Protein AF-A0A1C2I5I5-F1 (afdb_monomer_lite)

Structure (mmCIF, N/CA/C/O backbone):
data_AF-A0A1C2I5I5-F1
#
_entry.id   AF-A0A1C2I5I5-F1
#
loop_
_atom_site.group_PDB
_atom_site.id
_atom_site.type_symbol
_atom_site.label_atom_id
_atom_site.label_alt_id
_atom_site.label_comp_id
_atom_site.label_asym_id
_atom_site.label_entity_id
_atom_site.label_seq_id
_atom_site.pdbx_PDB_ins_code
_atom_site.Cartn_x
_atom_site.Cartn_y
_atom_site.Cartn_z
_atom_site.occupancy
_atom_site.B_iso_or_equiv
_atom_site.auth_seq_id
_atom_site.auth_comp_id
_atom_site.auth_asym_id
_atom_site.auth_atom_id
_atom_site.pdbx_PDB_model_num
ATOM 1 N N . MET A 1 1 ? 20.530 3.370 34.177 1.00 40.28 1 MET A N 1
ATOM 2 C CA . MET A 1 1 ? 20.500 2.278 33.172 1.00 40.28 1 MET A CA 1
ATOM 3 C C . MET A 1 1 ? 19.070 2.187 32.644 1.00 40.28 1 MET A C 1
ATOM 5 O O . MET A 1 1 ? 18.183 2.399 33.453 1.00 40.28 1 MET A O 1
ATOM 9 N N . TRP A 1 2 ? 18.766 1.949 31.364 1.00 39.47 2 TRP A N 1
ATOM 10 C CA . TRP A 1 2 ? 19.606 1.721 30.169 1.00 39.47 2 TRP A CA 1
ATOM 11 C C . TRP A 1 2 ? 19.583 2.909 29.179 1.00 39.47 2 TRP A C 1
ATOM 13 O O . TRP A 1 2 ? 18.855 3.876 29.378 1.00 39.47 2 TRP A O 1
ATOM 23 N N . LYS A 1 3 ? 20.392 2.832 28.110 1.00 45.34 3 LYS A N 1
ATOM 24 C CA . LYS A 1 3 ? 20.327 3.722 26.935 1.00 45.34 3 LYS A CA 1
ATOM 25 C C . LYS A 1 3 ? 19.610 2.999 25.791 1.00 45.34 3 LYS A C 1
ATOM 27 O O . LYS A 1 3 ? 20.049 1.915 25.419 1.00 45.34 3 LYS A O 1
ATOM 32 N N . TRP A 1 4 ? 18.609 3.624 25.178 1.00 47.00 4 TRP A N 1
ATOM 33 C CA . TRP A 1 4 ? 18.089 3.199 23.873 1.00 47.00 4 TRP A CA 1
ATOM 34 C C . TRP A 1 4 ? 18.791 4.001 22.771 1.00 47.00 4 TRP A C 1
ATOM 36 O O . TRP A 1 4 ? 18.894 5.223 22.867 1.00 47.00 4 TRP A O 1
ATOM 46 N N . LYS A 1 5 ? 19.324 3.321 21.749 1.00 49.09 5 LYS A N 1
ATOM 47 C CA . LYS A 1 5 ? 19.959 3.968 20.591 1.00 49.09 5 LYS A CA 1
ATOM 48 C C . LYS A 1 5 ? 18.908 4.215 19.511 1.00 49.09 5 LYS A C 1
ATOM 50 O O . LYS A 1 5 ? 18.275 3.266 19.062 1.00 49.09 5 LYS A O 1
ATOM 55 N N . VAL A 1 6 ? 18.778 5.458 19.055 1.00 50.09 6 VAL A N 1
ATOM 56 C CA . VAL A 1 6 ? 18.084 5.762 17.796 1.00 50.09 6 VAL A CA 1
ATOM 57 C C . VAL A 1 6 ? 19.031 5.419 16.646 1.00 50.09 6 VAL A C 1
ATOM 59 O O . VAL A 1 6 ? 20.170 5.881 16.634 1.00 50.09 6 VAL A O 1
ATOM 62 N N . ILE A 1 7 ? 18.571 4.607 15.694 1.00 47.59 7 ILE A N 1
ATOM 63 C CA . ILE A 1 7 ? 19.287 4.314 14.447 1.00 47.59 7 ILE A CA 1
ATOM 64 C C . ILE A 1 7 ? 18.493 4.974 13.321 1.00 47.59 7 ILE A C 1
ATOM 66 O O . ILE A 1 7 ? 17.435 4.484 12.934 1.00 47.59 7 ILE A O 1
ATOM 70 N N . LEU A 1 8 ? 18.981 6.115 12.831 1.00 47.28 8 LEU A N 1
ATOM 71 C CA . LEU A 1 8 ? 18.338 6.864 11.753 1.00 47.28 8 LEU A CA 1
ATOM 72 C C . LEU A 1 8 ? 18.899 6.401 10.399 1.00 47.2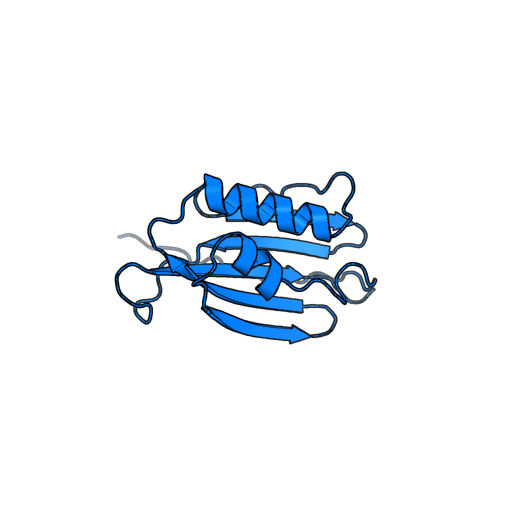8 8 LEU A C 1
ATOM 74 O O . LEU A 1 8 ? 19.919 6.903 9.932 1.00 47.28 8 LEU A O 1
ATOM 78 N N . GLY A 1 9 ? 18.259 5.399 9.796 1.00 37.41 9 GLY A N 1
ATOM 79 C CA . GLY A 1 9 ? 18.653 4.866 8.491 1.00 37.41 9 GLY A CA 1
ATOM 80 C C . GLY A 1 9 ? 18.223 5.778 7.341 1.00 37.41 9 GLY A C 1
ATOM 81 O O . GLY A 1 9 ? 17.103 5.657 6.854 1.00 37.41 9 GLY A O 1
ATOM 82 N N . VAL A 1 10 ? 19.108 6.670 6.888 1.00 42.75 10 VAL A N 1
ATOM 83 C CA . VAL A 1 10 ? 18.872 7.509 5.698 1.00 42.75 10 VAL A CA 1
ATOM 84 C C . VAL A 1 10 ? 19.311 6.750 4.443 1.00 42.75 10 VAL A C 1
ATOM 86 O O . VAL A 1 10 ? 20.469 6.809 4.035 1.00 42.75 10 VAL A O 1
ATOM 89 N N . GLY A 1 11 ? 18.382 6.007 3.841 1.00 38.28 11 GLY A N 1
ATOM 90 C CA . GLY A 1 11 ? 18.587 5.349 2.550 1.00 38.28 11 GLY A CA 1
ATOM 91 C C . GLY A 1 11 ? 18.282 6.293 1.388 1.00 38.28 11 GLY A C 1
ATOM 92 O O . GLY A 1 11 ? 17.117 6.550 1.102 1.00 38.28 11 GLY A O 1
ATOM 93 N N . VAL A 1 12 ? 19.315 6.785 0.699 1.00 41.47 12 VAL A N 1
ATOM 94 C CA . VAL A 1 12 ? 19.160 7.507 -0.574 1.00 41.47 12 VAL A CA 1
ATOM 95 C C . VAL A 1 12 ? 19.212 6.491 -1.712 1.00 41.47 12 VAL A C 1
ATOM 97 O O . VAL A 1 12 ? 20.242 5.850 -1.912 1.00 41.47 12 VAL A O 1
ATOM 100 N N . PHE A 1 13 ? 18.117 6.350 -2.459 1.00 40.75 13 PHE A N 1
ATOM 101 C CA . PHE A 1 13 ? 18.043 5.479 -3.633 1.00 40.75 13 PHE A CA 1
ATOM 102 C C . PHE A 1 13 ? 17.873 6.300 -4.912 1.00 40.75 13 PHE A C 1
ATOM 104 O O . PHE A 1 13 ? 16.932 7.080 -5.036 1.00 40.75 13 PHE A O 1
ATOM 111 N N . LEU A 1 14 ? 18.781 6.084 -5.868 1.00 39.56 14 LEU A N 1
ATOM 112 C CA . LEU A 1 14 ? 18.658 6.550 -7.247 1.00 39.56 14 LEU A CA 1
ATOM 113 C C . LEU A 1 14 ? 18.147 5.382 -8.108 1.00 39.56 14 LEU A C 1
ATOM 115 O O . LEU A 1 14 ? 18.782 4.338 -8.227 1.00 39.56 14 LEU A O 1
ATOM 119 N N . LEU A 1 15 ? 16.934 5.584 -8.604 1.00 44.91 15 LEU A N 1
ATOM 120 C CA . LEU A 1 15 ? 15.972 4.760 -9.357 1.00 44.91 15 LEU A CA 1
ATOM 121 C C . LEU A 1 15 ? 15.120 5.827 -10.081 1.00 44.91 15 LEU A C 1
ATOM 123 O O . LEU A 1 15 ? 15.075 6.930 -9.537 1.00 44.91 15 LEU A O 1
ATOM 127 N N . GLY A 1 16 ? 14.363 5.679 -11.181 1.00 40.84 16 GLY A N 1
ATOM 128 C CA . GLY A 1 16 ? 13.819 4.569 -11.973 1.00 40.84 16 GLY A CA 1
ATOM 129 C C . GLY A 1 16 ? 12.436 4.957 -12.582 1.00 40.84 16 GLY A C 1
ATOM 130 O O . GLY A 1 16 ? 11.426 4.462 -12.087 1.00 40.84 16 GLY A O 1
ATOM 131 N N . THR A 1 17 ? 12.354 5.877 -13.574 1.00 45.62 17 THR A N 1
ATOM 132 C CA . THR A 1 17 ? 11.068 6.400 -14.136 1.00 45.62 17 THR A CA 1
ATOM 133 C C . THR A 1 17 ? 10.513 5.510 -15.233 1.00 45.62 17 THR A C 1
ATOM 135 O O . THR A 1 17 ? 11.046 5.505 -16.340 1.00 45.62 17 THR A O 1
ATOM 138 N N . ASP A 1 18 ? 9.387 4.841 -14.978 1.00 45.34 18 ASP A N 1
ATOM 139 C CA . ASP A 1 18 ? 8.603 4.199 -16.035 1.00 45.34 18 ASP A CA 1
ATOM 140 C C . ASP A 1 18 ? 7.176 3.840 -15.567 1.00 45.34 18 ASP A C 1
ATOM 142 O O . ASP A 1 18 ? 6.977 2.852 -14.866 1.00 45.34 18 ASP A O 1
ATOM 146 N N . LEU A 1 19 ? 6.218 4.695 -15.948 1.00 45.16 19 LEU A N 1
ATOM 147 C CA . LEU A 1 19 ? 4.769 4.549 -16.230 1.00 45.16 19 LEU A CA 1
ATOM 148 C C . LEU A 1 19 ? 3.858 3.454 -15.609 1.00 45.16 19 LEU A C 1
ATOM 150 O O . LEU A 1 19 ? 2.641 3.621 -15.682 1.00 45.16 19 LEU A O 1
ATOM 154 N N . ALA A 1 20 ? 4.339 2.388 -14.970 1.00 49.06 20 ALA A N 1
ATOM 155 C CA . ALA A 1 20 ? 3.536 1.252 -14.491 1.00 49.06 20 ALA A CA 1
ATOM 156 C C . ALA A 1 20 ? 2.485 1.585 -13.402 1.00 49.06 20 ALA A C 1
ATOM 158 O O . ALA A 1 20 ? 1.650 0.740 -13.087 1.00 49.06 20 ALA A O 1
ATOM 159 N N . PHE A 1 21 ? 2.511 2.796 -12.831 1.00 55.09 21 PHE A N 1
ATOM 160 C CA . PHE A 1 21 ? 1.603 3.246 -11.761 1.00 55.09 21 PHE A CA 1
ATOM 161 C C . PHE A 1 21 ? 0.876 4.566 -12.036 1.00 55.09 21 PHE A C 1
ATOM 163 O O . PHE A 1 21 ? 0.087 5.010 -11.201 1.00 55.09 21 PHE A O 1
ATOM 170 N N . ALA A 1 22 ? 1.071 5.181 -13.206 1.00 52.66 22 ALA A N 1
ATOM 171 C CA . ALA A 1 22 ? 0.495 6.492 -13.535 1.00 52.66 22 ALA A CA 1
ATOM 172 C C . ALA A 1 22 ? -1.051 6.503 -13.672 1.00 52.66 22 ALA A C 1
ATOM 174 O O . ALA A 1 22 ? -1.630 7.520 -14.039 1.00 52.66 22 ALA A O 1
ATOM 175 N N . GLY A 1 23 ? -1.720 5.384 -13.367 1.00 58.41 23 GLY A N 1
ATOM 176 C CA . GLY A 1 23 ? -3.176 5.240 -13.314 1.00 58.41 23 GLY A CA 1
ATOM 177 C C . GLY A 1 23 ? -3.668 4.205 -12.292 1.00 58.41 23 GLY A C 1
ATOM 178 O O . GLY A 1 23 ? -4.741 3.634 -12.485 1.00 58.41 23 GLY A O 1
ATOM 179 N N . LEU A 1 24 ? -2.899 3.907 -11.233 1.00 73.00 24 LEU A N 1
ATOM 180 C CA . LEU A 1 24 ? -3.365 3.012 -10.167 1.00 73.00 24 LEU A CA 1
ATOM 181 C C . LEU A 1 24 ? -4.253 3.779 -9.174 1.00 73.00 24 LEU A C 1
ATOM 183 O O . LEU A 1 24 ? -3.750 4.468 -8.291 1.00 73.00 24 LEU A O 1
ATOM 187 N N . ASP A 1 25 ? -5.574 3.619 -9.278 1.00 84.56 25 ASP A N 1
ATOM 188 C CA . ASP A 1 25 ? -6.534 4.163 -8.305 1.00 84.56 25 ASP A CA 1
ATOM 189 C C . ASP A 1 25 ? -6.479 3.370 -6.981 1.00 84.56 25 ASP A C 1
ATOM 191 O O . ASP A 1 25 ? -7.288 2.478 -6.700 1.00 84.56 25 ASP A O 1
ATOM 195 N N . ILE A 1 26 ? -5.451 3.666 -6.179 1.00 87.19 26 ILE A N 1
ATOM 196 C CA . ILE A 1 26 ? -5.241 3.086 -4.849 1.00 87.19 26 ILE A CA 1
ATOM 197 C C . ILE A 1 26 ? -6.469 3.322 -3.944 1.00 87.19 26 ILE A C 1
ATOM 199 O O . ILE A 1 26 ? -6.904 2.345 -3.326 1.00 87.19 26 ILE A O 1
ATOM 203 N N . PRO A 1 27 ? -7.082 4.527 -3.875 1.00 89.12 27 PRO A N 1
ATOM 204 C CA . PRO A 1 27 ? -8.332 4.741 -3.145 1.00 89.12 27 PRO A CA 1
ATOM 205 C C . PRO A 1 27 ? -9.450 3.760 -3.519 1.00 89.12 27 PRO A C 1
ATOM 207 O O . PRO A 1 27 ? -9.928 3.040 -2.640 1.00 89.12 27 PRO A O 1
ATOM 210 N N . GLN A 1 28 ? -9.810 3.651 -4.802 1.00 89.50 28 GLN A N 1
ATOM 211 C CA . GLN A 1 28 ? -10.867 2.744 -5.259 1.00 89.50 28 GLN A CA 1
ATOM 212 C C . GLN A 1 28 ? -10.544 1.283 -4.926 1.00 89.50 28 GLN A C 1
ATOM 214 O O . GLN A 1 28 ? -11.416 0.554 -4.448 1.00 89.50 28 GLN A O 1
ATOM 219 N N . ILE A 1 29 ? -9.296 0.840 -5.131 1.00 90.31 29 ILE A N 1
ATOM 220 C CA . ILE A 1 29 ? -8.886 -0.539 -4.821 1.00 90.31 29 ILE A CA 1
ATOM 221 C C . ILE A 1 29 ? -9.035 -0.825 -3.321 1.00 90.31 29 ILE A C 1
ATOM 223 O O . ILE A 1 29 ? -9.579 -1.875 -2.958 1.00 90.31 29 ILE A O 1
ATOM 227 N N . VAL A 1 30 ? -8.632 0.114 -2.457 1.00 90.69 30 VAL A N 1
ATOM 228 C CA . VAL A 1 30 ? -8.801 0.015 -0.998 1.00 90.69 30 VAL A CA 1
ATOM 229 C C . VAL A 1 30 ? -10.281 -0.013 -0.608 1.00 90.69 30 VAL A C 1
ATOM 231 O O . VAL A 1 30 ? -10.665 -0.853 0.209 1.00 90.69 30 VAL A O 1
ATOM 234 N N . HIS A 1 31 ? -11.142 0.792 -1.241 1.00 91.88 31 HIS A N 1
ATOM 235 C CA . HIS A 1 31 ? -12.596 0.748 -1.015 1.00 91.88 31 HIS A CA 1
ATOM 236 C C . HIS A 1 31 ? -13.230 -0.604 -1.361 1.00 91.88 31 HIS A C 1
ATOM 238 O O . HIS A 1 31 ? -14.195 -0.996 -0.709 1.00 91.88 31 HIS A O 1
ATOM 244 N N . THR A 1 32 ? -12.661 -1.386 -2.289 1.00 91.81 32 THR A N 1
ATOM 245 C CA . THR A 1 32 ? -13.152 -2.757 -2.559 1.00 91.81 32 THR A CA 1
ATOM 246 C C . THR A 1 32 ? -12.868 -3.772 -1.437 1.00 91.81 32 THR A C 1
ATOM 248 O O . THR A 1 32 ? -13.277 -4.929 -1.549 1.00 91.81 32 THR A O 1
ATOM 251 N N . VAL A 1 33 ? -12.120 -3.395 -0.394 1.00 91.25 33 VAL A N 1
ATOM 252 C CA . VAL A 1 33 ? -11.831 -4.227 0.795 1.00 91.25 33 VAL A CA 1
ATOM 253 C C . VAL A 1 33 ? -12.331 -3.553 2.072 1.00 91.25 33 VAL A C 1
ATOM 255 O O . VAL A 1 33 ? -12.831 -4.222 2.973 1.00 91.25 33 VAL A O 1
ATOM 258 N N . PHE A 1 34 ? -12.246 -2.225 2.131 1.00 91.25 34 PHE A N 1
ATOM 259 C CA . PHE A 1 34 ? -12.673 -1.404 3.255 1.00 91.25 34 PHE A CA 1
ATOM 260 C C . PHE A 1 34 ? -13.593 -0.272 2.748 1.00 91.25 34 PHE A C 1
ATOM 262 O O . PHE A 1 34 ? -13.120 0.850 2.566 1.00 91.25 34 PHE A O 1
ATOM 269 N N . PRO A 1 35 ? -14.897 -0.522 2.514 1.00 88.19 35 PRO A N 1
ATOM 270 C CA . PRO A 1 35 ? -15.805 0.478 1.938 1.00 88.19 35 PRO A CA 1
ATOM 271 C C . PRO A 1 35 ? -15.875 1.789 2.738 1.00 88.19 35 PRO A C 1
ATOM 273 O O . PRO A 1 35 ? -15.886 2.869 2.158 1.00 88.19 35 PRO A O 1
ATOM 276 N N . ASP A 1 36 ? -15.823 1.707 4.072 1.00 86.81 36 ASP A N 1
ATOM 277 C CA . ASP A 1 36 ? -15.831 2.871 4.975 1.00 86.81 36 ASP A CA 1
ATOM 278 C C . ASP A 1 36 ? -14.459 3.561 5.143 1.00 86.81 36 ASP A C 1
ATOM 280 O O . ASP A 1 36 ? -14.301 4.426 6.016 1.00 86.81 36 ASP A O 1
ATOM 284 N N . ALA A 1 37 ? -13.427 3.153 4.393 1.00 87.81 37 ALA A N 1
ATOM 285 C CA . ALA A 1 37 ? -12.088 3.714 4.532 1.00 87.81 37 ALA A CA 1
ATOM 286 C C . ALA A 1 37 ? -12.045 5.165 4.048 1.00 87.81 37 ALA A C 1
ATOM 288 O O . ALA A 1 37 ? -12.253 5.466 2.872 1.00 87.81 37 ALA A O 1
ATOM 289 N N . LYS A 1 38 ? -11.705 6.089 4.948 1.00 85.12 38 LYS A N 1
ATOM 290 C CA . LYS A 1 38 ? -11.455 7.480 4.561 1.00 85.12 38 LYS A CA 1
ATOM 291 C C . LYS A 1 38 ? -10.003 7.626 4.134 1.00 85.12 38 LYS A C 1
ATOM 293 O O . LYS A 1 38 ? -9.116 7.523 4.978 1.00 85.12 38 LYS A O 1
ATOM 298 N N . ALA A 1 39 ? -9.804 7.840 2.836 1.00 85.69 39 ALA A N 1
ATOM 299 C CA . ALA A 1 39 ? -8.514 8.160 2.244 1.00 85.69 39 ALA A CA 1
ATOM 300 C C . ALA A 1 39 ? -8.069 9.575 2.643 1.00 85.69 39 ALA A C 1
ATOM 302 O O . ALA A 1 39 ? -8.875 10.509 2.688 1.00 85.69 39 ALA A O 1
ATOM 303 N N . ARG A 1 40 ? -6.773 9.730 2.886 1.00 83.69 40 ARG A N 1
ATOM 304 C CA . ARG A 1 40 ? -6.058 10.992 3.062 1.00 83.69 40 ARG A CA 1
ATOM 305 C C . ARG A 1 40 ? -4.812 10.932 2.193 1.00 83.69 40 ARG A C 1
ATOM 307 O O . ARG A 1 40 ? -3.988 10.037 2.366 1.00 83.69 40 ARG A O 1
ATOM 314 N N . VAL A 1 41 ? -4.666 11.877 1.272 1.00 83.12 41 VAL A N 1
ATOM 315 C CA . VAL A 1 41 ? -3.429 12.017 0.496 1.00 83.12 41 VAL A CA 1
ATOM 316 C C . VAL A 1 41 ? -2.334 12.516 1.439 1.00 83.12 41 VAL A C 1
ATOM 318 O O . VAL A 1 41 ? -2.513 13.535 2.105 1.00 83.12 41 VAL A O 1
ATOM 321 N N . HIS A 1 42 ? -1.224 11.786 1.530 1.00 78.06 42 HIS A N 1
ATOM 322 C CA . HIS A 1 42 ? -0.042 12.187 2.299 1.00 78.06 42 HIS A CA 1
ATOM 323 C C . HIS A 1 42 ? 1.043 12.753 1.377 1.00 78.06 42 HIS A C 1
ATOM 325 O O . HIS A 1 4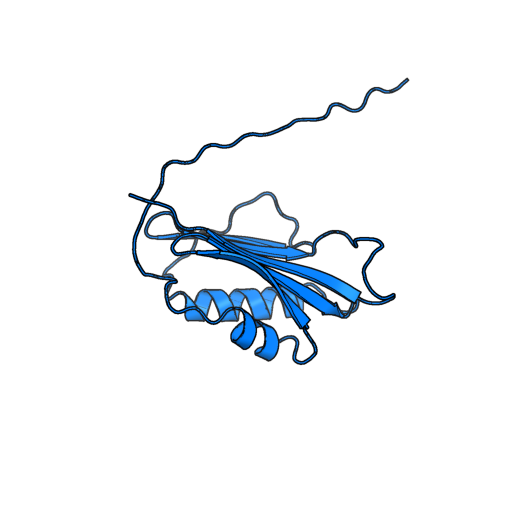2 ? 1.693 13.741 1.706 1.00 78.06 42 HIS A O 1
ATOM 331 N N . SER A 1 43 ? 1.213 12.147 0.201 1.00 75.31 43 SER A N 1
ATOM 332 C CA . SER A 1 43 ? 2.011 12.688 -0.896 1.00 75.31 43 SER A CA 1
ATOM 333 C C . SE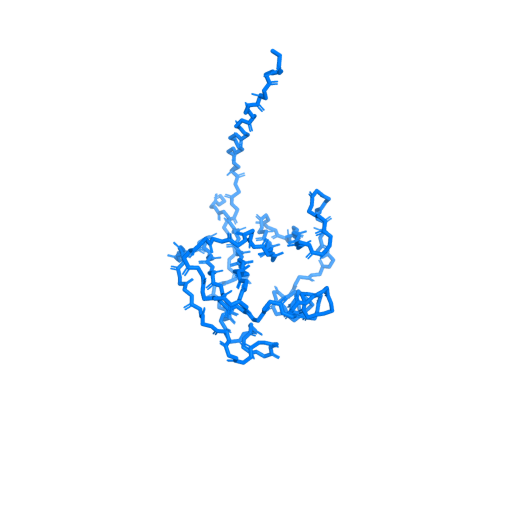R A 1 43 ? 1.469 12.158 -2.220 1.00 75.31 43 SER A C 1
ATOM 335 O O . SER A 1 43 ? 1.110 10.984 -2.310 1.00 75.31 43 SER A O 1
ATOM 337 N N . GLU A 1 44 ? 1.395 13.012 -3.233 1.00 75.69 44 GLU A N 1
ATOM 338 C CA . GLU A 1 44 ? 0.955 12.639 -4.574 1.00 75.69 44 GLU A CA 1
ATOM 339 C C . GLU A 1 44 ? 1.810 13.367 -5.609 1.00 75.69 44 GLU A C 1
ATOM 341 O O . GLU A 1 44 ? 1.928 14.593 -5.612 1.00 75.69 44 GLU A O 1
ATOM 346 N N . GLY A 1 45 ? 2.438 12.584 -6.477 1.00 72.56 45 GLY A N 1
ATOM 347 C CA . GLY A 1 45 ? 3.254 13.049 -7.581 1.00 72.56 45 GLY A CA 1
ATOM 348 C C . GLY A 1 45 ? 3.665 11.883 -8.474 1.00 72.56 45 GLY A C 1
ATOM 349 O O . GLY A 1 45 ? 3.508 10.717 -8.120 1.00 72.56 45 GLY A O 1
ATOM 350 N N . GLU A 1 46 ? 4.234 12.219 -9.629 1.00 67.00 46 GLU A N 1
ATOM 351 C CA . GLU A 1 46 ? 4.634 11.310 -10.718 1.00 67.00 46 GLU A CA 1
ATOM 352 C C . GLU A 1 46 ? 5.306 9.994 -10.267 1.00 67.00 46 GLU A C 1
ATOM 354 O O . GLU A 1 46 ? 5.080 8.953 -10.874 1.00 67.00 46 GLU A O 1
ATOM 359 N N . ASN A 1 47 ? 6.108 10.036 -9.196 1.00 74.19 47 ASN A N 1
ATOM 360 C CA . ASN A 1 47 ? 6.923 8.907 -8.728 1.00 74.19 47 ASN A CA 1
ATOM 361 C C . ASN A 1 47 ? 6.620 8.475 -7.282 1.00 74.19 47 ASN A C 1
ATOM 363 O O . ASN A 1 47 ? 7.183 7.491 -6.811 1.00 74.19 47 ASN A O 1
ATOM 367 N N . LEU A 1 48 ? 5.738 9.186 -6.574 1.00 80.81 48 LEU A N 1
ATOM 368 C CA . LEU A 1 48 ? 5.369 8.892 -5.190 1.00 80.81 48 LEU A CA 1
ATOM 369 C C . LEU A 1 48 ? 3.870 9.119 -5.006 1.00 80.81 48 LEU A C 1
ATOM 371 O O . LEU A 1 48 ? 3.384 10.245 -5.083 1.00 80.81 48 LEU A O 1
ATOM 375 N N . GLN A 1 49 ? 3.152 8.040 -4.720 1.00 83.12 49 GLN A N 1
ATOM 376 C CA . GLN A 1 49 ? 1.748 8.067 -4.330 1.00 83.12 49 GLN A CA 1
ATOM 377 C C . GLN A 1 49 ? 1.641 7.427 -2.949 1.00 83.12 49 GLN A C 1
ATOM 379 O O . GLN A 1 49 ? 1.909 6.237 -2.800 1.00 83.12 49 GLN A O 1
ATOM 384 N N . GLN A 1 50 ? 1.277 8.204 -1.935 1.00 88.25 50 GLN A N 1
ATOM 385 C CA . GLN A 1 50 ? 1.200 7.754 -0.550 1.00 88.25 50 GLN A CA 1
ATOM 386 C C . GLN A 1 50 ? -0.117 8.213 0.075 1.00 88.25 50 GLN A C 1
ATOM 388 O O . GLN A 1 50 ? -0.375 9.411 0.213 1.00 88.25 50 GLN A O 1
ATOM 393 N N . TYR A 1 51 ? -0.922 7.241 0.497 1.00 88.50 51 TYR A N 1
ATOM 394 C CA . TYR A 1 51 ? -2.259 7.440 1.044 1.00 88.50 51 TYR A CA 1
ATOM 395 C C . TYR A 1 51 ? -2.368 6.826 2.449 1.00 88.50 51 TYR A C 1
ATOM 397 O O . TYR A 1 51 ? -1.982 5.676 2.661 1.00 88.50 51 TYR A O 1
ATOM 405 N N . ASP A 1 52 ? -2.920 7.582 3.401 1.00 89.81 52 ASP A N 1
ATOM 406 C CA . ASP A 1 52 ? -3.361 7.104 4.721 1.00 89.81 52 ASP A CA 1
ATOM 407 C C . ASP A 1 52 ? -4.858 6.766 4.667 1.00 89.81 52 ASP A C 1
ATOM 409 O O . ASP A 1 52 ? -5.672 7.579 4.228 1.00 89.81 52 ASP A O 1
ATOM 413 N N . PHE A 1 53 ? -5.235 5.574 5.122 1.00 90.19 53 PHE A N 1
ATOM 414 C CA . PHE A 1 53 ? -6.616 5.107 5.169 1.00 90.19 53 PHE A CA 1
ATOM 415 C C . PHE A 1 53 ? -7.056 4.817 6.603 1.00 90.19 53 PHE A C 1
ATOM 417 O O . PHE A 1 53 ? -6.505 3.948 7.283 1.00 90.19 53 PHE A O 1
ATOM 424 N N . ILE A 1 54 ? -8.124 5.485 7.045 1.00 90.25 54 ILE A N 1
ATOM 425 C CA . ILE A 1 54 ? -8.733 5.237 8.358 1.00 90.25 54 ILE A CA 1
ATOM 426 C C . ILE A 1 54 ? -9.637 3.996 8.279 1.00 90.25 54 ILE A C 1
ATOM 428 O O . ILE A 1 54 ? -10.817 4.095 7.929 1.00 90.25 54 ILE A O 1
ATOM 432 N N . ILE A 1 55 ? -9.098 2.829 8.635 1.00 89.38 55 ILE A N 1
ATOM 433 C CA . ILE A 1 55 ? -9.788 1.528 8.568 1.00 89.38 55 ILE A CA 1
ATOM 434 C C . ILE A 1 55 ? -10.267 1.039 9.954 1.00 89.38 55 ILE A C 1
ATOM 436 O O . ILE A 1 55 ? -9.802 1.540 10.983 1.00 89.38 55 ILE A O 1
ATOM 440 N N . PRO A 1 56 ? -11.215 0.081 10.042 1.00 87.00 56 PRO A N 1
ATOM 441 C CA . PRO A 1 56 ? -11.623 -0.527 11.314 1.00 87.00 56 PRO A CA 1
ATOM 442 C C . PRO A 1 56 ? -10.456 -1.191 12.060 1.00 87.00 56 PRO A C 1
ATOM 444 O O . PRO A 1 56 ? -9.616 -1.846 11.449 1.00 87.00 56 PRO A O 1
ATOM 447 N N . ALA A 1 57 ? -10.419 -1.098 13.393 1.00 84.06 57 ALA A N 1
ATOM 448 C CA . ALA A 1 57 ? -9.392 -1.784 14.186 1.00 84.06 57 ALA A CA 1
ATOM 449 C C . ALA A 1 57 ? -9.507 -3.320 14.143 1.00 84.06 57 ALA A C 1
ATOM 451 O O . ALA A 1 57 ? -8.513 -4.004 14.381 1.00 84.06 57 ALA A O 1
ATOM 452 N N . SER A 1 58 ? -10.683 -3.845 13.786 1.00 84.38 58 SER A N 1
ATOM 453 C CA . SER A 1 58 ? -10.938 -5.261 13.499 1.00 84.38 58 SER A CA 1
ATOM 454 C C . SER A 1 58 ? -10.328 -5.759 12.183 1.00 84.38 58 SER A C 1
ATOM 456 O O . SER A 1 58 ? -10.328 -6.963 11.954 1.00 84.38 58 SER A O 1
ATOM 458 N N . ALA A 1 59 ? -9.787 -4.878 11.333 1.00 83.62 59 ALA A N 1
ATOM 459 C CA . ALA A 1 59 ? -9.005 -5.303 10.177 1.00 83.62 59 ALA A CA 1
ATOM 460 C C . ALA A 1 59 ? -7.741 -6.054 10.632 1.00 83.62 59 ALA A C 1
ATOM 462 O O . ALA A 1 59 ? -6.979 -5.553 11.475 1.00 83.62 59 ALA A O 1
ATOM 463 N N . GLY A 1 60 ? -7.537 -7.241 10.062 1.00 80.62 60 GLY A N 1
ATOM 464 C CA . GLY A 1 60 ? -6.428 -8.149 10.333 1.00 80.62 60 GLY A CA 1
ATOM 465 C C . GLY A 1 60 ? -5.754 -8.654 9.054 1.00 80.62 60 GLY A C 1
ATOM 466 O O . GLY A 1 60 ? -5.931 -8.098 7.968 1.00 80.62 60 GLY A O 1
ATOM 467 N N . GLN A 1 61 ? -4.959 -9.715 9.206 1.00 83.69 61 GLN A N 1
ATOM 468 C CA . GLN A 1 61 ? -4.063 -10.238 8.169 1.00 83.69 61 GLN A CA 1
ATOM 469 C C . GLN A 1 61 ? -4.797 -10.619 6.873 1.00 83.69 61 GLN A C 1
ATOM 471 O O . GLN A 1 61 ? -4.329 -10.269 5.795 1.00 83.69 61 GLN A O 1
ATOM 476 N N . GLU A 1 62 ? -5.977 -11.244 6.958 1.00 88.19 62 GLU A N 1
ATOM 477 C CA . GLU A 1 62 ? -6.768 -11.648 5.783 1.00 88.19 62 GLU A CA 1
ATOM 478 C C . GLU A 1 62 ? -7.160 -10.457 4.896 1.00 88.19 62 GLU A C 1
ATOM 480 O O . GLU A 1 62 ? -6.987 -10.503 3.678 1.00 88.19 62 GLU A O 1
ATOM 485 N N . GLN A 1 63 ? -7.649 -9.358 5.487 1.00 89.00 63 GLN A N 1
ATOM 486 C CA . GLN A 1 63 ? -8.051 -8.181 4.710 1.00 89.00 63 GLN A CA 1
ATOM 487 C C . GLN A 1 63 ? -6.831 -7.439 4.142 1.00 89.00 63 GLN A C 1
ATOM 489 O O . GLN A 1 63 ? -6.889 -6.940 3.018 1.00 89.00 63 GLN A O 1
ATOM 494 N N . LEU A 1 64 ? -5.707 -7.410 4.869 1.00 87.12 64 LEU A N 1
ATOM 495 C CA . LEU A 1 64 ? -4.440 -6.862 4.364 1.00 87.12 64 LEU A CA 1
ATOM 496 C C . LEU A 1 64 ? -3.882 -7.690 3.198 1.00 87.12 64 LEU A C 1
ATOM 498 O O . LEU A 1 64 ? -3.439 -7.123 2.197 1.00 87.12 64 LEU A O 1
ATOM 502 N N . GLN A 1 65 ? -3.941 -9.019 3.290 1.00 87.50 65 GLN A N 1
ATOM 503 C CA . GLN A 1 65 ? -3.505 -9.935 2.238 1.00 87.50 65 GLN A CA 1
ATOM 504 C C . GLN A 1 65 ? -4.403 -9.819 0.999 1.00 87.50 65 GLN A C 1
ATOM 506 O O . GLN A 1 65 ? -3.887 -9.685 -0.111 1.00 87.50 65 GLN A O 1
ATOM 511 N N . ALA A 1 66 ? -5.727 -9.777 1.178 1.00 90.56 66 ALA A N 1
ATOM 512 C CA . ALA A 1 66 ? -6.684 -9.576 0.091 1.00 90.56 66 ALA A CA 1
ATOM 513 C C . ALA A 1 66 ? -6.505 -8.212 -0.602 1.00 90.56 66 ALA A C 1
ATOM 515 O O . ALA A 1 66 ? -6.542 -8.135 -1.831 1.00 90.56 66 ALA A O 1
ATOM 516 N N . LEU A 1 67 ? -6.257 -7.137 0.158 1.00 91.56 67 LEU A N 1
ATOM 517 C CA . LEU A 1 67 ? -5.922 -5.830 -0.411 1.00 91.56 67 LEU A CA 1
ATOM 518 C C . LEU A 1 67 ? -4.605 -5.877 -1.195 1.00 91.56 67 LEU A C 1
ATOM 520 O O . LEU A 1 67 ? -4.551 -5.416 -2.332 1.00 91.56 67 LEU A O 1
ATOM 524 N N . THR A 1 68 ? -3.561 -6.465 -0.61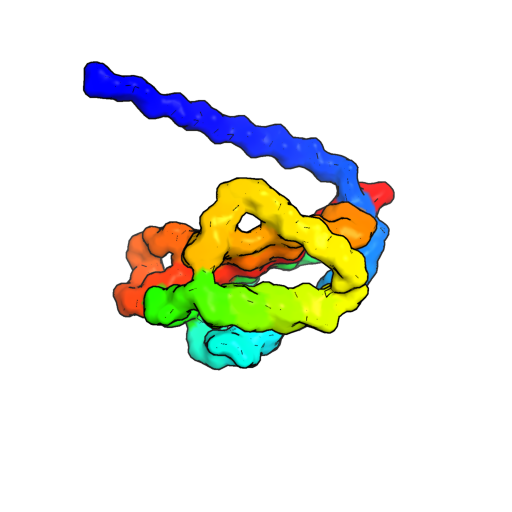3 1.00 89.75 68 THR A N 1
ATOM 525 C CA . THR A 1 68 ? -2.247 -6.607 -1.256 1.00 89.75 68 THR A CA 1
ATOM 526 C C . THR A 1 68 ? -2.362 -7.365 -2.577 1.00 89.75 68 THR A C 1
ATOM 528 O O . THR A 1 68 ? -1.853 -6.901 -3.593 1.00 89.75 68 THR A O 1
ATOM 531 N N . GLN A 1 69 ? -3.075 -8.494 -2.597 1.00 89.25 69 GLN A N 1
ATOM 532 C CA . GLN A 1 69 ? -3.309 -9.274 -3.814 1.00 89.25 69 GLN A CA 1
ATOM 533 C C . GLN A 1 69 ? -4.068 -8.468 -4.876 1.00 89.25 69 GLN A C 1
ATOM 535 O O . GLN A 1 69 ? -3.685 -8.503 -6.043 1.00 89.25 69 GLN A O 1
ATOM 540 N N . LYS A 1 70 ? -5.094 -7.696 -4.490 1.00 90.50 70 LYS A N 1
ATOM 541 C CA . LYS A 1 70 ? -5.822 -6.811 -5.416 1.00 90.50 70 LYS A CA 1
ATOM 542 C C . LYS A 1 70 ? -4.953 -5.686 -5.975 1.00 90.50 70 LYS A C 1
ATOM 544 O O . LYS A 1 70 ? -5.062 -5.395 -7.163 1.00 90.50 70 LYS A O 1
ATOM 549 N N . LEU A 1 71 ? -4.097 -5.076 -5.152 1.00 88.88 71 LEU A N 1
ATOM 550 C CA . LEU A 1 71 ? -3.139 -4.065 -5.602 1.00 88.88 71 LEU A CA 1
ATOM 551 C C . LEU A 1 71 ? -2.155 -4.686 -6.602 1.00 88.88 71 LEU A C 1
ATOM 553 O O . LEU A 1 71 ? -2.101 -4.229 -7.737 1.00 88.88 71 LEU A O 1
ATOM 557 N N . LEU A 1 72 ? -1.472 -5.780 -6.245 1.00 87.12 72 LEU A N 1
ATOM 558 C CA . LEU A 1 72 ? -0.520 -6.485 -7.121 1.00 87.12 72 LEU A CA 1
ATOM 559 C C . LEU A 1 72 ? -1.153 -6.980 -8.436 1.00 87.12 72 LEU A C 1
ATOM 561 O O . LEU A 1 72 ? -0.534 -6.892 -9.493 1.00 87.12 72 LEU A O 1
ATOM 565 N N . ALA A 1 73 ? -2.406 -7.443 -8.410 1.00 86.75 73 ALA A N 1
ATOM 566 C CA 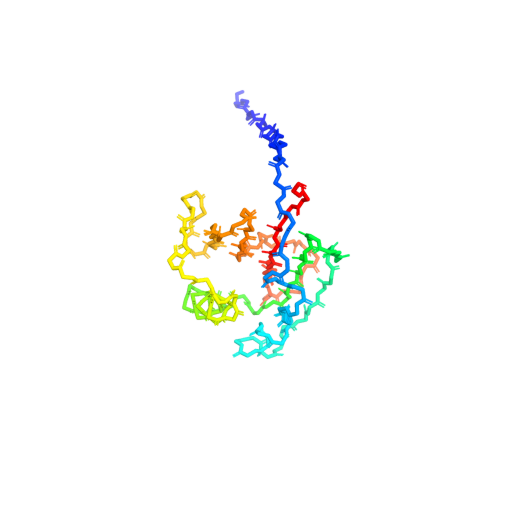. ALA A 1 73 ? -3.139 -7.814 -9.624 1.00 86.75 73 ALA A CA 1
ATOM 567 C C . ALA A 1 73 ? -3.446 -6.610 -10.540 1.00 86.75 73 ALA A C 1
ATOM 569 O O . ALA A 1 73 ? -3.682 -6.789 -11.734 1.00 86.75 73 ALA A O 1
ATOM 570 N N . LYS A 1 74 ? -3.441 -5.385 -9.999 1.00 87.06 74 LYS A N 1
ATOM 571 C CA . LYS A 1 74 ? -3.656 -4.129 -10.731 1.00 87.06 74 LYS A CA 1
ATOM 572 C C . LYS A 1 74 ? -2.359 -3.436 -11.166 1.00 87.06 74 LYS A C 1
ATOM 574 O O . LYS A 1 74 ? -2.423 -2.625 -12.081 1.00 87.06 74 LYS A O 1
ATOM 579 N N . THR A 1 75 ? -1.200 -3.775 -10.592 1.00 80.00 75 THR A N 1
ATOM 580 C CA . THR A 1 75 ? 0.111 -3.258 -11.045 1.00 80.00 75 THR A CA 1
ATOM 581 C C . THR A 1 75 ? 0.644 -3.955 -12.304 1.00 80.00 75 THR A C 1
ATOM 583 O O . THR A 1 75 ? 1.644 -3.520 -12.871 1.00 80.00 75 THR A O 1
ATOM 586 N N . GLY A 1 76 ? 0.038 -5.078 -12.715 1.00 80.31 76 GLY A N 1
ATOM 587 C CA . GLY A 1 76 ? 0.538 -5.908 -13.819 1.00 80.31 76 GLY A CA 1
ATOM 588 C C . GLY A 1 76 ? 1.898 -6.563 -13.538 1.00 80.31 76 GLY A C 1
ATOM 589 O O . GLY A 1 76 ? 2.591 -6.973 -14.467 1.00 80.31 76 GLY A O 1
ATOM 590 N N . TRP A 1 77 ? 2.323 -6.638 -12.273 1.00 84.31 77 TRP A N 1
ATOM 591 C CA . TRP A 1 77 ? 3.644 -7.151 -11.916 1.00 84.31 77 TRP A CA 1
ATOM 592 C C . TRP A 1 77 ? 3.731 -8.674 -12.041 1.00 84.31 77 TRP A C 1
ATOM 594 O O . TRP A 1 77 ? 3.120 -9.418 -11.274 1.00 84.31 77 TRP A O 1
ATOM 604 N N . HIS A 1 78 ? 4.583 -9.144 -12.949 1.00 77.38 78 HIS A N 1
ATOM 605 C CA . HIS A 1 78 ? 4.995 -10.543 -13.004 1.00 77.38 78 HIS A CA 1
ATOM 606 C C . HIS A 1 78 ? 6.093 -10.811 -11.961 1.00 77.38 78 HIS A C 1
ATOM 608 O O . HIS A 1 78 ? 7.130 -10.153 -11.970 1.00 77.38 78 HIS A O 1
ATOM 614 N N . ASN A 1 79 ? 5.867 -11.792 -11.080 1.00 76.62 79 ASN A N 1
ATOM 615 C CA . ASN A 1 79 ? 6.798 -12.245 -10.032 1.00 76.62 79 ASN A CA 1
ATOM 616 C C . ASN A 1 79 ? 7.375 -11.129 -9.120 1.00 76.62 79 ASN A C 1
ATOM 618 O O . ASN A 1 79 ? 8.596 -11.037 -8.972 1.00 76.62 79 ASN A O 1
ATOM 622 N N . PRO A 1 80 ? 6.535 -10.289 -8.480 1.00 81.75 80 PRO A N 1
ATOM 623 C CA . PRO A 1 80 ? 7.008 -9.237 -7.583 1.00 81.75 80 PRO A CA 1
ATOM 624 C C . PRO A 1 80 ? 7.679 -9.821 -6.333 1.00 81.75 80 PRO A C 1
ATOM 626 O O . PRO A 1 80 ? 7.129 -10.696 -5.658 1.00 81.75 80 PRO A O 1
ATOM 629 N N . MET A 1 81 ? 8.864 -9.315 -5.994 1.00 86.00 81 MET A N 1
ATOM 630 C CA . MET A 1 81 ? 9.664 -9.833 -4.886 1.00 86.00 81 MET A CA 1
ATOM 631 C C . MET A 1 81 ? 9.215 -9.203 -3.567 1.00 86.00 81 MET A C 1
ATOM 633 O O . MET A 1 81 ? 9.408 -8.009 -3.344 1.00 86.00 81 MET A O 1
ATOM 637 N N . ARG A 1 82 ? 8.649 -10.007 -2.662 1.00 84.81 82 ARG A N 1
ATOM 638 C CA . ARG A 1 82 ? 8.331 -9.551 -1.304 1.00 84.81 82 ARG A CA 1
ATOM 639 C C . ARG A 1 82 ? 9.616 -9.280 -0.519 1.00 84.81 82 ARG A C 1
ATOM 641 O O . ARG A 1 82 ? 10.463 -10.163 -0.399 1.00 84.81 82 ARG A O 1
ATOM 648 N N . MET A 1 83 ? 9.736 -8.088 0.054 1.00 83.00 83 MET A N 1
ATOM 649 C CA . MET A 1 83 ? 10.855 -7.727 0.921 1.00 83.00 83 MET A CA 1
ATOM 650 C C . MET A 1 83 ? 10.658 -8.279 2.344 1.00 83.00 83 MET A C 1
ATOM 652 O O . MET A 1 83 ? 9.557 -8.173 2.895 1.00 83.00 83 MET A O 1
ATOM 656 N N . PRO A 1 84 ? 11.708 -8.839 2.972 1.00 77.00 84 PRO A N 1
ATOM 657 C CA . PRO A 1 84 ? 11.692 -9.176 4.391 1.00 77.00 84 PRO A CA 1
ATOM 658 C C . PRO A 1 84 ? 11.810 -7.911 5.257 1.00 77.00 84 PRO A C 1
ATOM 660 O O . PRO A 1 84 ? 12.402 -6.917 4.842 1.00 77.00 84 PRO A O 1
ATOM 663 N N . GLY A 1 85 ? 11.297 -7.969 6.489 1.00 73.69 85 GLY A N 1
ATOM 664 C CA . GLY A 1 85 ? 11.499 -6.929 7.512 1.00 73.69 85 GLY A CA 1
ATOM 665 C C . GLY A 1 85 ? 10.221 -6.318 8.095 1.00 73.69 85 GLY A C 1
ATOM 666 O O . GLY A 1 85 ? 10.275 -5.779 9.196 1.00 73.69 85 GLY A O 1
ATOM 667 N N . ILE A 1 86 ? 9.074 -6.453 7.420 1.00 76.88 86 ILE A N 1
ATOM 668 C CA . ILE A 1 86 ? 7.757 -6.094 7.974 1.00 76.88 86 ILE A CA 1
ATOM 669 C C . ILE A 1 86 ? 7.026 -7.387 8.400 1.00 76.88 86 ILE A C 1
ATOM 671 O O . ILE A 1 86 ? 6.863 -8.276 7.557 1.00 76.88 86 ILE A O 1
ATOM 675 N N . PRO A 1 87 ? 6.610 -7.525 9.677 1.00 78.00 87 PRO A N 1
ATOM 676 C CA . PRO A 1 87 ? 5.744 -8.617 10.137 1.00 78.00 87 PRO A CA 1
ATOM 677 C C . PRO A 1 87 ? 4.394 -8.616 9.411 1.00 78.00 87 PRO A C 1
ATOM 679 O O . PRO A 1 87 ? 3.828 -7.551 9.186 1.00 78.00 87 PRO A O 1
ATOM 682 N N . GLU A 1 88 ? 3.865 -9.786 9.044 1.00 73.88 88 GLU A N 1
ATOM 683 C CA . GLU A 1 88 ? 2.706 -9.882 8.131 1.00 73.88 88 GLU A CA 1
ATOM 684 C C . GLU A 1 88 ? 1.413 -9.283 8.702 1.00 73.88 88 GLU A C 1
ATOM 686 O O . GLU A 1 88 ? 0.567 -8.784 7.962 1.00 73.88 88 GLU A O 1
ATOM 691 N N . ASP A 1 89 ? 1.274 -9.334 10.025 1.00 76.31 89 ASP A N 1
ATOM 692 C CA . ASP A 1 89 ? 0.191 -8.741 10.806 1.00 76.31 89 ASP A CA 1
ATOM 693 C C . ASP A 1 89 ? 0.258 -7.205 10.841 1.00 76.31 89 ASP A C 1
ATOM 695 O O . ASP A 1 89 ? -0.761 -6.547 11.059 1.00 76.31 89 ASP A O 1
ATOM 699 N N . LEU A 1 90 ? 1.444 -6.638 10.592 1.00 76.12 90 LEU A N 1
ATOM 700 C CA . LEU A 1 90 ? 1.690 -5.201 10.478 1.00 76.12 90 LEU A CA 1
ATOM 701 C C . LEU A 1 90 ? 1.763 -4.731 9.021 1.00 76.12 90 LEU A C 1
ATOM 703 O O . LEU A 1 90 ? 1.484 -3.564 8.758 1.00 76.12 90 LEU A O 1
ATOM 707 N N . GLY A 1 91 ? 2.110 -5.592 8.065 1.00 84.50 91 GLY A N 1
ATOM 708 C CA . GLY A 1 91 ? 2.106 -5.250 6.647 1.00 84.50 91 GLY A CA 1
ATOM 709 C C . GLY A 1 91 ? 3.084 -6.031 5.777 1.00 84.50 91 GLY A C 1
ATOM 710 O O . GLY A 1 91 ? 3.680 -7.033 6.165 1.00 84.50 91 GLY A O 1
ATOM 711 N N . VAL A 1 92 ? 3.243 -5.535 4.554 1.00 88.06 92 VAL A N 1
ATOM 712 C CA . VAL A 1 92 ? 4.058 -6.125 3.493 1.00 88.06 92 VAL A CA 1
ATOM 713 C C . VAL A 1 92 ? 4.652 -5.043 2.592 1.00 88.06 92 VAL A C 1
ATOM 715 O O . VAL A 1 92 ? 4.130 -3.933 2.471 1.00 88.06 92 VAL A O 1
ATOM 718 N N . MET A 1 93 ? 5.751 -5.390 1.930 1.00 88.81 93 MET A N 1
ATOM 719 C CA . MET A 1 93 ? 6.454 -4.547 0.969 1.00 88.81 93 MET A CA 1
ATOM 720 C C . MET A 1 93 ? 6.909 -5.426 -0.198 1.00 88.81 93 MET A C 1
ATOM 722 O O . MET A 1 93 ? 7.385 -6.540 0.024 1.00 88.81 93 MET A O 1
ATOM 726 N N . TYR A 1 94 ? 6.738 -4.952 -1.429 1.00 88.50 94 TYR A N 1
ATOM 727 C CA . TYR A 1 94 ? 7.041 -5.684 -2.657 1.00 88.50 94 TYR A CA 1
ATOM 728 C C . TYR A 1 94 ? 7.833 -4.805 -3.623 1.00 88.50 94 TYR A C 1
ATOM 730 O O . TYR A 1 94 ? 7.408 -3.695 -3.936 1.00 88.50 94 TYR A O 1
ATOM 738 N N . MET A 1 95 ? 8.940 -5.335 -4.139 1.00 86.25 95 MET A N 1
ATOM 739 C CA . MET A 1 95 ? 9.667 -4.763 -5.270 1.00 86.25 95 MET A CA 1
ATOM 740 C C . MET A 1 95 ? 9.089 -5.289 -6.581 1.00 86.25 95 MET A C 1
ATOM 742 O O . MET A 1 95 ? 8.939 -6.501 -6.769 1.00 86.25 95 MET A O 1
ATOM 746 N N . GLY A 1 96 ? 8.795 -4.370 -7.491 1.00 81.38 96 GLY A N 1
ATOM 747 C CA . GLY A 1 96 ? 8.398 -4.658 -8.860 1.00 81.38 96 GLY A CA 1
ATOM 748 C C . GLY A 1 96 ? 9.518 -4.422 -9.876 1.00 81.38 96 GLY A C 1
ATOM 749 O O . GLY A 1 96 ? 10.655 -4.102 -9.514 1.00 81.38 96 GLY A O 1
ATOM 750 N N . PRO A 1 97 ? 9.204 -4.557 -11.176 1.00 76.38 97 PRO A N 1
ATOM 751 C CA . PRO A 1 97 ? 10.103 -4.157 -12.250 1.00 76.38 97 PRO A CA 1
ATOM 752 C C . PRO A 1 97 ? 10.390 -2.648 -12.214 1.00 76.38 97 PRO A C 1
ATOM 754 O O . PRO A 1 97 ? 9.642 -1.863 -11.630 1.00 76.38 97 PRO A O 1
ATOM 757 N N . LYS A 1 98 ? 11.481 -2.250 -12.883 1.00 70.62 98 LYS A N 1
ATOM 758 C CA . LYS A 1 98 ? 11.893 -0.845 -13.084 1.00 70.62 98 LYS A CA 1
ATOM 759 C C . LYS A 1 98 ? 12.037 -0.042 -11.777 1.00 70.62 98 LYS A C 1
ATOM 761 O O . LYS A 1 98 ? 11.955 1.179 -11.771 1.00 70.62 98 LYS A O 1
ATOM 766 N N . SER A 1 99 ? 12.317 -0.753 -10.682 1.00 77.06 99 SER A N 1
ATOM 767 C CA . SER A 1 99 ? 12.603 -0.204 -9.354 1.00 77.06 99 SER A CA 1
ATOM 768 C C . SER A 1 99 ? 11.442 0.536 -8.674 1.00 77.06 99 SER A C 1
ATOM 770 O O . SER A 1 99 ? 11.674 1.373 -7.805 1.00 77.06 99 SER A O 1
ATOM 772 N N . CYS A 1 100 ? 10.198 0.186 -9.013 1.00 81.44 100 CYS A N 1
ATOM 773 C CA . CYS A 1 100 ? 9.027 0.568 -8.224 1.00 81.44 100 CYS A CA 1
ATOM 774 C C . CYS A 1 100 ? 8.841 -0.353 -6.999 1.00 81.44 100 CYS A C 1
ATOM 776 O O . CYS A 1 100 ? 9.118 -1.554 -7.054 1.00 81.44 100 CYS A O 1
ATOM 778 N N . MET A 1 101 ? 8.318 0.203 -5.907 1.00 87.94 101 MET A N 1
ATOM 779 C CA . MET A 1 101 ? 8.070 -0.458 -4.625 1.00 87.94 101 MET A CA 1
ATOM 780 C C . MET A 1 101 ? 6.633 -0.195 -4.158 1.00 87.94 101 MET A C 1
ATOM 782 O O . MET A 1 101 ? 6.232 0.956 -3.995 1.00 87.94 101 MET A O 1
ATOM 786 N N . LEU A 1 102 ? 5.885 -1.263 -3.875 1.00 88.12 102 LEU A N 1
ATOM 787 C CA . LEU A 1 102 ? 4.550 -1.210 -3.282 1.00 88.12 102 LEU A CA 1
ATOM 788 C C . LEU A 1 102 ? 4.650 -1.572 -1.798 1.00 88.12 102 LEU A C 1
ATOM 790 O O . LEU A 1 102 ? 5.067 -2.678 -1.451 1.00 88.12 102 LEU A O 1
ATOM 794 N N . GLN A 1 103 ? 4.223 -0.665 -0.926 1.00 90.06 103 GLN A N 1
ATOM 795 C CA . GLN A 1 103 ? 4.137 -0.861 0.516 1.00 90.06 103 GLN A CA 1
ATOM 796 C C . GLN A 1 103 ? 2.673 -0.808 0.966 1.00 90.06 103 GLN A C 1
ATOM 798 O O . GLN A 1 103 ? 1.940 0.117 0.622 1.00 90.06 103 GLN A O 1
ATOM 803 N N . VAL A 1 104 ? 2.266 -1.777 1.785 1.00 90.69 104 VAL A N 1
ATOM 804 C CA . VAL A 1 104 ? 0.959 -1.831 2.456 1.00 90.69 104 VAL A CA 1
ATOM 805 C C . VAL A 1 104 ? 1.241 -2.076 3.937 1.00 90.69 104 VAL A C 1
ATOM 807 O O . VAL A 1 104 ? 1.780 -3.122 4.295 1.00 90.69 104 VAL A O 1
ATOM 810 N N . THR A 1 105 ? 0.982 -1.112 4.822 1.00 88.62 105 THR A N 1
ATOM 811 C CA . THR A 1 105 ? 1.416 -1.200 6.232 1.00 88.62 105 THR A CA 1
ATOM 812 C C . THR A 1 105 ? 0.418 -0.554 7.189 1.00 88.62 105 THR A C 1
ATOM 814 O O . THR A 1 105 ? 0.037 0.600 7.017 1.00 88.62 105 THR A O 1
ATOM 817 N N . LEU A 1 106 ? 0.034 -1.270 8.246 1.00 86.81 106 LEU A N 1
ATOM 818 C CA . LEU A 1 106 ? -0.653 -0.696 9.397 1.00 86.81 106 LEU A CA 1
ATOM 819 C C . LEU A 1 106 ? 0.298 0.237 10.148 1.00 86.81 106 LEU A C 1
ATOM 821 O O . LEU A 1 106 ? 1.277 -0.203 10.755 1.00 86.81 106 LEU A O 1
ATOM 825 N N . VAL A 1 107 ? -0.015 1.528 10.161 1.00 80.25 107 VAL A N 1
ATOM 826 C CA . VAL A 1 107 ? 0.704 2.477 11.008 1.00 80.25 107 VAL A CA 1
ATOM 827 C C . VAL A 1 107 ? 0.201 2.304 12.438 1.00 80.25 107 VAL A C 1
ATOM 829 O O . VAL A 1 107 ? -1.007 2.240 12.695 1.00 80.25 107 VAL A O 1
ATOM 832 N N . LYS A 1 108 ? 1.137 2.220 13.390 1.00 64.19 108 LYS A N 1
ATOM 833 C CA . LYS A 1 108 ? 0.827 2.184 14.824 1.00 64.19 108 LYS A CA 1
ATOM 834 C C . LYS A 1 108 ? -0.101 3.354 15.163 1.00 64.19 108 LYS A C 1
ATOM 836 O O . LYS A 1 108 ? 0.177 4.475 14.753 1.00 64.19 108 LYS A O 1
ATOM 841 N N . GLN A 1 109 ? -1.180 3.077 15.901 1.00 55.81 109 GLN A N 1
ATOM 842 C CA . GLN A 1 109 ? -2.246 4.046 16.167 1.00 55.81 109 GLN A CA 1
ATOM 843 C C . GLN A 1 109 ? -1.698 5.400 16.636 1.00 55.81 109 GLN A C 1
ATOM 845 O O . GLN A 1 109 ? -1.177 5.518 17.746 1.00 55.81 109 GLN A O 1
ATOM 850 N N . ASP A 1 110 ? -1.868 6.414 15.790 1.00 58.78 110 ASP A N 1
ATOM 851 C CA . ASP A 1 110 ? -1.812 7.810 16.200 1.00 58.78 110 ASP A CA 1
ATOM 852 C C . ASP A 1 110 ? -2.974 8.078 17.172 1.00 58.78 110 ASP A C 1
ATOM 854 O O . ASP A 1 110 ? -4.104 7.631 16.953 1.00 58.78 110 ASP A O 1
ATOM 858 N N . ALA A 1 111 ? -2.696 8.812 18.249 1.00 61.75 111 ALA A N 1
ATOM 859 C CA . ALA A 1 111 ? -3.688 9.228 19.233 1.00 61.75 111 ALA A CA 1
ATOM 860 C C . ALA A 1 111 ? -4.754 10.181 18.650 1.00 61.75 111 ALA A C 1
ATOM 862 O O . ALA A 1 111 ? -5.802 10.357 19.270 1.00 61.75 111 ALA A O 1
ATOM 863 N N . SER A 1 112 ? -4.526 10.759 17.461 1.00 72.56 112 SER A N 1
ATOM 864 C CA . SER A 1 112 ? -5.546 11.513 16.715 1.00 72.56 112 SER A CA 1
ATOM 865 C C . SER A 1 112 ? -6.647 10.639 16.088 1.00 72.56 112 SER A C 1
ATOM 867 O O . SER A 1 112 ? -7.688 11.159 15.676 1.00 72.56 112 SER A O 1
ATOM 869 N N . LEU A 1 113 ? -6.451 9.315 15.996 1.00 71.56 113 LEU A N 1
ATOM 870 C CA . LEU A 1 113 ? -7.414 8.416 15.358 1.00 71.56 113 LEU A CA 1
ATOM 871 C C . LEU A 1 113 ? -8.656 8.179 16.238 1.00 71.56 113 LEU A C 1
ATOM 873 O O . LEU A 1 113 ? -8.532 7.951 17.444 1.00 71.56 113 LEU A O 1
ATOM 877 N N . PRO A 1 114 ? -9.868 8.119 15.648 1.00 78.38 114 PRO A N 1
ATOM 878 C CA . PRO A 1 114 ? -11.070 7.727 16.376 1.00 78.38 114 PRO A CA 1
ATOM 879 C C . PRO A 1 114 ? -10.922 6.353 17.044 1.00 78.38 114 PRO A C 1
ATOM 881 O O . PRO A 1 114 ? -10.440 5.394 16.433 1.00 78.38 114 PRO A O 1
ATOM 884 N N . LYS A 1 115 ? -11.390 6.236 18.293 1.00 80.50 115 LYS A N 1
ATOM 885 C CA . LYS A 1 115 ? -11.354 4.989 19.072 1.00 80.50 115 LYS A CA 1
ATOM 886 C C . LYS A 1 115 ? -11.972 3.834 18.270 1.00 80.50 115 LYS A C 1
ATOM 888 O O . LYS A 1 115 ? -13.117 3.919 17.838 1.00 80.50 115 LYS A O 1
ATOM 893 N N . GLY A 1 116 ? -11.215 2.751 18.084 1.00 80.44 116 GLY A N 1
ATOM 894 C CA . GLY A 1 116 ? -11.639 1.604 17.268 1.00 80.44 116 GLY A CA 1
ATOM 895 C C . GLY A 1 116 ? -11.293 1.696 15.773 1.00 80.44 116 GLY A C 1
ATOM 896 O O . GLY A 1 116 ? -11.760 0.862 14.996 1.00 80.44 116 GLY A O 1
ATOM 897 N N . LYS A 1 117 ? -10.457 2.655 15.355 1.00 82.06 117 LYS A N 1
ATOM 898 C CA . LYS A 1 117 ? -9.835 2.699 14.019 1.00 82.06 117 LYS A CA 1
ATOM 899 C C . LYS A 1 117 ? -8.322 2.421 14.077 1.00 82.06 117 LYS A C 1
ATOM 901 O O . LYS A 1 117 ? -7.700 2.503 15.137 1.00 82.06 117 LYS A O 1
ATOM 906 N N . LYS A 1 118 ? -7.742 2.082 12.926 1.00 84.94 118 LYS A N 1
ATOM 907 C CA . LYS A 1 118 ? -6.297 2.004 12.644 1.00 84.94 118 LYS A CA 1
ATOM 908 C C . LYS A 1 118 ? -5.993 2.876 11.419 1.00 84.94 118 LYS A C 1
ATOM 910 O O . LYS A 1 118 ? -6.888 3.113 10.609 1.00 84.94 118 LYS A O 1
ATOM 915 N N . SER A 1 119 ? -4.746 3.318 11.284 1.00 88.00 119 SER A N 1
ATOM 916 C CA . SER A 1 119 ? -4.229 3.877 10.031 1.00 88.00 119 SER A CA 1
ATOM 917 C C . SER A 1 119 ? -3.624 2.745 9.200 1.00 88.00 119 SER A C 1
ATOM 919 O O . SER A 1 119 ? -2.909 1.887 9.725 1.00 88.00 119 SER A O 1
ATOM 921 N N . LEU A 1 120 ? -3.941 2.733 7.912 1.00 89.31 120 LEU A N 1
ATOM 922 C CA . LEU A 1 120 ? -3.339 1.877 6.901 1.00 89.31 120 LEU A CA 1
ATOM 923 C C . LEU A 1 120 ? -2.659 2.779 5.877 1.00 89.31 120 LEU A C 1
ATOM 925 O O . LEU A 1 120 ? -3.333 3.497 5.143 1.00 89.31 120 LEU A O 1
ATOM 929 N N . LEU A 1 121 ? -1.335 2.718 5.816 1.00 90.00 121 LEU A N 1
ATOM 930 C CA . LEU A 1 121 ? -0.566 3.361 4.769 1.00 90.00 121 LEU A CA 1
ATOM 931 C C . LEU A 1 121 ? -0.511 2.449 3.544 1.00 90.00 121 LEU A C 1
ATOM 933 O O . LEU A 1 121 ? -0.126 1.281 3.654 1.00 90.00 121 LEU A O 1
ATOM 937 N N . VAL A 1 122 ? -0.846 2.997 2.380 1.00 90.44 122 VAL A N 1
ATOM 938 C CA . VAL A 1 122 ? -0.508 2.397 1.089 1.00 90.44 122 VAL A CA 1
ATOM 939 C C . VAL A 1 122 ? 0.372 3.380 0.331 1.00 90.44 122 VAL A C 1
ATOM 941 O O . VAL A 1 122 ? -0.060 4.492 0.020 1.00 90.44 122 VAL A O 1
ATOM 944 N N . SER A 1 123 ? 1.601 2.959 0.043 1.00 87.31 123 SER A N 1
ATOM 945 C CA . SER A 1 123 ? 2.579 3.732 -0.722 1.00 87.31 123 SER A CA 1
ATOM 946 C C . SER A 1 123 ? 2.945 2.975 -1.992 1.00 87.31 123 SER A C 1
ATOM 948 O O . SER A 1 123 ? 3.295 1.798 -1.925 1.00 87.31 123 SER A O 1
ATOM 950 N N . ASN A 1 124 ? 2.942 3.654 -3.133 1.00 85.00 124 ASN A N 1
ATOM 951 C CA . ASN A 1 124 ? 3.742 3.262 -4.284 1.00 85.00 124 ASN A CA 1
ATOM 952 C C . ASN A 1 124 ? 4.871 4.278 -4.482 1.00 85.00 124 ASN A C 1
ATOM 954 O O . ASN A 1 124 ? 4.622 5.484 -4.560 1.00 85.00 124 ASN A O 1
ATOM 958 N N . ILE A 1 125 ? 6.098 3.773 -4.583 1.00 83.50 125 ILE A N 1
ATOM 959 C CA . ILE A 1 125 ? 7.317 4.561 -4.756 1.00 83.50 125 ILE A CA 1
ATOM 960 C C . ILE A 1 125 ? 8.054 4.026 -5.985 1.00 83.50 125 ILE A C 1
ATOM 962 O O . ILE A 1 125 ? 8.647 2.953 -5.934 1.00 83.50 125 ILE A O 1
ATOM 966 N N . CYS A 1 126 ? 8.012 4.766 -7.087 1.00 80.12 126 CYS A N 1
ATOM 967 C CA . CYS A 1 126 ? 8.932 4.608 -8.216 1.00 80.12 126 CYS A CA 1
ATOM 968 C C . CYS A 1 126 ? 10.034 5.681 -8.106 1.00 80.12 126 CYS A C 1
ATOM 970 O O . CYS A 1 126 ? 10.053 6.461 -7.152 1.00 80.12 126 CYS A O 1
ATOM 972 N N . GLY A 1 127 ? 10.965 5.752 -9.056 1.00 67.50 127 GLY A N 1
ATOM 973 C CA . GLY A 1 127 ? 11.990 6.804 -9.057 1.00 67.50 127 GLY A CA 1
ATOM 974 C C . GLY A 1 127 ? 12.083 7.561 -10.386 1.00 67.50 127 GLY A C 1
ATOM 975 O O . GLY A 1 127 ? 11.251 7.357 -11.250 1.00 67.50 127 GLY A O 1
ATOM 976 N N . LYS A 1 128 ? 13.123 8.387 -10.577 1.00 58.44 128 LYS A N 1
ATOM 977 C CA . LYS A 1 128 ? 13.540 9.009 -11.853 1.00 58.44 128 LYS A CA 1
ATOM 978 C C . LYS A 1 128 ? 14.852 8.414 -12.401 1.00 58.44 128 LYS A C 1
ATOM 980 O O . LYS A 1 128 ? 15.875 8.476 -11.732 1.00 58.44 128 LYS A O 1
ATOM 985 N N . SER A 1 129 ? 14.772 7.767 -13.564 1.00 48.97 129 SER A N 1
ATOM 986 C CA . SER A 1 129 ? 15.809 6.939 -14.221 1.00 48.97 129 SER A CA 1
ATOM 987 C C . SER A 1 129 ? 16.912 7.766 -14.864 1.00 48.97 129 SER A C 1
ATOM 989 O O . SER A 1 129 ? 16.528 8.655 -15.657 1.00 48.97 129 SER A O 1
#

O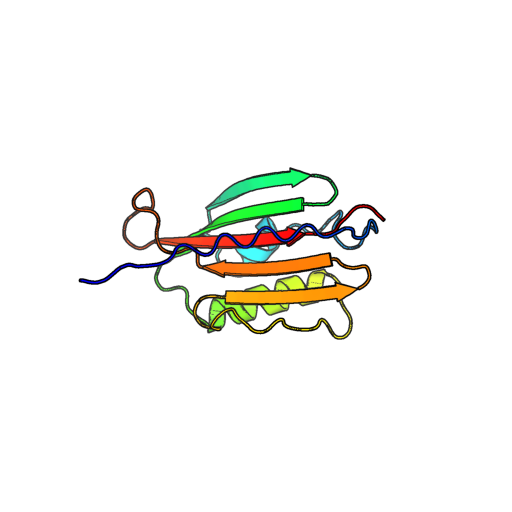rganism: Acidithiobacillus thiooxidans (NCBI:txid930)

Secondary structure (DSSP, 8-state):
--PPPP---------B--STTTT--HHHHHHTT-TT-EEEEEEEETTEEEEEEEEETT--HHHHHHHHHHHHHHTT-SS-EEPSSS-TTTEEEEE-GGG-EEEEEEE---TTSPTTEEEEEEEEE-B--

Foldseek 3Di:
DDDDDDDDDDDDDAFFDDDLCPDQPLVVLLCVLAVPWDWDFPDDDRFKTKIKTWGFLPDFLVSQVVSVVSSCVSSPFDPWAWDPDADSRFWTKTAGPRGKIWTWGWDDDDPPHDPRITIIMTMIGGHDD

Sequence (129 aa):
MWKWKVILGVGVFLLGTDLAFAGLDIPQIVHTVFPDAKARVHSEGENLQQYDFIIPASAGQEQLQALTQKLLAKTGWHNPMRMPGIPEDLGVMYMGPKSCMLQVTLVKQDASLPKGKKSLLVSNICGKS

pLDDT: mean 75.78, std 16.26, range [37.41, 91.88]

Radius of gyration: 15.46 Å; chains: 1; bounding box: 36×25×49 Å